Protein AF-A0A965EI51-F1 (afdb_monomer_lite)

Sequence (119 aa):
MKYSHKKYLFKYGQGQRFIGLLKRVPMSKKQKVSLYAVIKIFFKNIKDDDVMDRANGVAYNFILAIFPTIIFLFTLIPYISNIVPEVNTKSIMEFLGSMMPPSMFDVVASTIEDIIGNS

Foldseek 3Di:
DDDDDPPDPPPDPVVVVVLVVQQPDQPDPVDRAGNSNVVVVVVVVCPPCVVVVVVVVVVVVVVVVPVVVVLVVLLCQVVVCVVPVCRHPVNVLVVLPVVDDPVVSVVVNVVSCVSVVVD

Radius of gyration: 27.44 Å; chains: 1; bounding box: 59×32×67 Å

Structure (mmCIF, N/CA/C/O backbone):
data_AF-A0A965EI51-F1
#
_entry.id   AF-A0A965EI51-F1
#
loop_
_atom_site.group_PDB
_atom_site.id
_atom_site.type_symbol
_atom_site.label_atom_id
_atom_site.label_alt_id
_atom_site.label_comp_id
_atom_site.label_asym_id
_atom_site.label_entity_id
_atom_site.label_seq_id
_atom_site.pdbx_PDB_ins_code
_atom_site.Cartn_x
_atom_site.Cartn_y
_atom_site.Cartn_z
_atom_site.occupancy
_atom_site.B_iso_or_equiv
_atom_site.auth_seq_id
_atom_site.auth_comp_id
_atom_site.auth_asym_id
_atom_site.auth_atom_id
_atom_site.pdbx_PDB_model_num
ATOM 1 N N . MET A 1 1 ? -17.153 8.118 41.964 1.00 54.78 1 MET A N 1
ATOM 2 C CA . MET A 1 1 ? -18.614 8.173 41.726 1.00 54.78 1 MET A CA 1
ATOM 3 C C . MET A 1 1 ? -18.929 9.356 40.813 1.00 54.78 1 MET A C 1
ATOM 5 O O . MET A 1 1 ? -18.920 10.474 41.301 1.00 54.78 1 MET A O 1
ATOM 9 N N . LYS A 1 2 ? -19.135 9.158 39.500 1.00 41.62 2 LYS A N 1
ATOM 10 C CA . LYS A 1 2 ? -19.760 10.181 38.631 1.00 41.62 2 LYS A CA 1
ATOM 11 C C . LYS A 1 2 ? -20.214 9.581 37.295 1.00 41.62 2 LYS A C 1
ATOM 13 O O . LYS A 1 2 ? -19.525 9.624 36.285 1.00 41.62 2 LYS A O 1
ATOM 18 N N . TYR A 1 3 ? -21.404 8.986 37.332 1.00 53.69 3 TYR A N 1
ATOM 19 C CA . TYR A 1 3 ? -22.200 8.640 36.158 1.00 53.69 3 TYR A CA 1
ATOM 20 C C . TYR A 1 3 ? -23.248 9.738 35.949 1.00 53.69 3 TYR A C 1
ATOM 22 O O . TYR A 1 3 ? -24.303 9.714 36.570 1.00 53.69 3 TYR A O 1
ATOM 30 N N . SER A 1 4 ? -22.970 10.717 35.095 1.00 50.97 4 SER A N 1
ATOM 31 C CA . SER A 1 4 ? -23.965 11.670 34.582 1.00 50.97 4 SER A CA 1
ATOM 32 C C . SER A 1 4 ? -23.325 12.296 33.345 1.00 50.97 4 SER A C 1
ATOM 34 O O . SER A 1 4 ? -22.234 12.828 33.458 1.00 50.97 4 SER A O 1
ATOM 36 N N . HIS A 1 5 ? -23.782 12.042 32.115 1.00 42.47 5 HIS A N 1
ATOM 37 C CA . HIS A 1 5 ? -24.787 12.881 31.445 1.00 42.47 5 HIS A CA 1
ATOM 38 C C . HIS A 1 5 ? -25.506 12.148 30.293 1.00 42.47 5 HIS A C 1
ATOM 40 O O . HIS A 1 5 ? -25.782 12.700 29.230 1.00 42.47 5 HIS A O 1
ATOM 46 N N . LYS A 1 6 ? -25.850 10.870 30.476 1.00 52.00 6 LYS A N 1
ATOM 47 C CA . LYS A 1 6 ? -26.376 10.021 29.390 1.00 52.00 6 LYS A CA 1
ATOM 48 C C . LYS A 1 6 ? -27.842 10.277 28.978 1.00 52.00 6 LYS A C 1
ATOM 50 O O . LYS A 1 6 ? -28.482 9.369 28.451 1.00 52.00 6 LYS A O 1
ATOM 55 N N . LYS A 1 7 ? -28.393 11.469 29.240 1.00 54.09 7 LYS A N 1
ATOM 56 C CA . LYS A 1 7 ? -29.847 11.726 29.191 1.00 54.09 7 LYS A CA 1
ATOM 57 C C . LYS A 1 7 ? -30.344 12.636 28.058 1.00 54.09 7 LYS A C 1
ATOM 59 O O . LYS A 1 7 ? -31.550 12.794 27.941 1.00 54.09 7 LYS A O 1
ATOM 64 N N . TYR A 1 8 ? -29.477 13.152 27.182 1.00 49.41 8 TYR A N 1
ATOM 65 C CA . TYR A 1 8 ? -29.892 14.107 26.134 1.00 49.41 8 TYR A CA 1
ATOM 66 C C . TYR A 1 8 ? -30.065 13.534 24.712 1.00 49.41 8 TYR A C 1
ATOM 68 O O . TYR A 1 8 ? -30.538 14.243 23.833 1.00 49.41 8 TYR A O 1
ATOM 76 N N . LEU A 1 9 ? -29.782 12.247 24.472 1.00 53.47 9 LEU A N 1
ATOM 77 C CA . LEU A 1 9 ? -29.877 11.632 23.130 1.00 53.47 9 LEU A CA 1
ATOM 78 C C . LEU A 1 9 ? -31.193 10.874 22.840 1.00 53.47 9 LEU A C 1
ATOM 80 O O . LEU A 1 9 ? -31.320 10.230 21.805 1.00 53.47 9 LEU A O 1
ATOM 84 N N . PHE A 1 10 ? -32.194 10.933 23.725 1.00 55.22 10 PHE A N 1
ATOM 85 C CA . PHE A 1 10 ? -33.414 10.106 23.646 1.00 55.22 10 PHE A CA 1
ATOM 86 C C . PHE A 1 10 ? -34.669 10.848 23.138 1.00 55.22 10 PHE A C 1
ATOM 88 O O . PHE A 1 10 ? -35.780 10.550 23.573 1.00 55.22 10 PHE A O 1
ATOM 95 N N . LYS A 1 11 ? -34.519 11.791 22.194 1.00 57.38 11 LYS A N 1
ATOM 96 C CA . LYS A 1 11 ? -35.639 12.580 21.632 1.00 57.38 11 LYS A CA 1
ATOM 97 C C . LYS A 1 11 ? -36.087 12.168 20.213 1.00 57.38 11 LYS A C 1
ATOM 99 O O . LYS A 1 11 ? -36.642 12.985 19.494 1.00 57.38 11 LYS A O 1
ATOM 104 N N . TYR A 1 12 ? -35.902 10.902 19.826 1.00 56.75 12 TYR A N 1
ATOM 105 C CA . TYR A 1 12 ? -36.548 10.305 18.644 1.00 56.75 12 TYR A CA 1
ATOM 106 C C . TYR A 1 12 ? -37.180 8.953 19.022 1.00 56.75 12 TYR A C 1
ATOM 108 O O . TYR A 1 12 ? -36.483 7.989 19.341 1.00 56.75 12 TYR A O 1
ATOM 116 N N . GLY A 1 13 ? -38.516 8.884 19.015 1.00 59.09 13 GLY A N 1
ATOM 117 C CA . GLY A 1 13 ? -39.315 7.766 19.549 1.00 59.09 13 GLY A CA 1
ATOM 118 C C . GLY A 1 13 ? -39.099 6.394 18.889 1.00 59.09 13 GLY A C 1
ATOM 119 O O . GLY A 1 13 ? -39.457 5.379 19.478 1.00 59.09 13 GLY A O 1
ATOM 120 N N . GLN A 1 14 ? -38.455 6.329 17.719 1.00 62.47 14 GLN A N 1
ATOM 121 C CA . GLN A 1 14 ? -38.204 5.068 17.005 1.00 62.47 14 GLN A CA 1
ATOM 122 C C . GLN A 1 14 ? -36.950 4.322 17.491 1.00 62.47 14 GLN A C 1
ATOM 124 O O . GLN A 1 14 ? -36.917 3.090 17.487 1.00 62.47 14 GLN A O 1
ATOM 129 N N . GLY A 1 15 ? -35.938 5.036 17.998 1.00 64.25 15 GLY A N 1
ATOM 130 C CA . GLY A 1 15 ? -34.691 4.417 18.469 1.00 64.25 15 GLY A CA 1
ATOM 131 C C . GLY A 1 15 ? -34.886 3.527 19.702 1.00 64.25 15 GLY A C 1
ATOM 132 O O . GLY A 1 15 ? -34.175 2.539 19.887 1.00 64.25 15 GLY A O 1
ATOM 133 N N . GLN A 1 16 ? -35.899 3.817 20.526 1.00 65.81 16 GLN A N 1
ATOM 134 C CA . GLN A 1 16 ? -36.190 3.026 21.725 1.00 65.81 16 GLN A CA 1
ATOM 135 C C . GLN A 1 16 ? -36.667 1.605 21.393 1.00 65.81 16 GLN A C 1
ATOM 137 O O . GLN A 1 16 ? -36.328 0.665 22.114 1.00 65.81 16 GLN A O 1
ATOM 142 N N . ARG A 1 17 ? -37.401 1.429 20.283 1.00 66.81 17 ARG A N 1
ATOM 143 C CA . ARG A 1 17 ? -37.905 0.120 19.835 1.00 66.81 17 ARG A CA 1
ATOM 144 C C . ARG A 1 17 ? -36.765 -0.800 19.398 1.00 66.81 17 ARG A C 1
ATOM 146 O O . ARG A 1 17 ? -36.694 -1.943 19.846 1.00 66.81 17 ARG A O 1
ATOM 153 N N . PHE A 1 18 ? -35.822 -0.269 18.622 1.00 69.56 18 PHE A N 1
ATOM 154 C CA . PHE A 1 18 ? -34.625 -1.000 18.196 1.00 69.56 18 PHE A CA 1
ATOM 155 C C . PHE A 1 18 ? -33.716 -1.376 19.373 1.00 69.56 18 PHE A C 1
ATOM 157 O O . PHE A 1 18 ? -33.269 -2.518 19.474 1.00 69.56 18 PHE A O 1
ATOM 164 N N . ILE A 1 19 ? -33.499 -0.461 20.324 1.00 74.25 19 ILE A N 1
ATOM 165 C CA . ILE A 1 19 ? -32.714 -0.758 21.534 1.00 74.25 19 ILE A CA 1
ATOM 166 C C . ILE A 1 19 ? -33.414 -1.819 22.401 1.00 74.25 19 ILE A C 1
ATOM 168 O O . ILE A 1 19 ? -32.747 -2.664 23.001 1.00 74.25 19 ILE A O 1
ATOM 172 N N . GLY A 1 20 ? -34.749 -1.802 22.464 1.00 73.44 20 GLY A N 1
ATOM 173 C CA . GLY A 1 20 ? -35.547 -2.815 23.156 1.00 73.44 20 GLY A CA 1
ATOM 174 C C . GLY A 1 20 ? -35.382 -4.216 22.561 1.00 73.44 20 GLY A C 1
ATOM 175 O O . GLY A 1 20 ? -35.182 -5.168 23.313 1.00 73.44 20 GLY A O 1
ATOM 176 N N . LEU A 1 21 ? -35.388 -4.337 21.229 1.00 74.50 21 LEU A N 1
ATOM 177 C CA . LEU A 1 21 ? -35.128 -5.596 20.517 1.00 74.50 21 LEU A CA 1
ATOM 178 C C . LEU A 1 21 ? -33.704 -6.114 20.777 1.00 74.50 21 LEU A C 1
ATOM 180 O O . LEU A 1 21 ? -33.529 -7.264 21.172 1.00 74.50 21 LEU A O 1
ATOM 184 N N . LEU A 1 22 ? -32.693 -5.247 20.668 1.00 74.94 22 LEU A N 1
ATOM 185 C CA . LEU A 1 22 ? -31.285 -5.608 20.896 1.00 74.94 22 LEU A CA 1
ATOM 186 C C . LEU A 1 22 ? -30.976 -6.006 22.349 1.00 74.94 22 LEU A C 1
ATOM 188 O O . LEU A 1 22 ? -30.024 -6.743 22.604 1.00 74.94 22 LEU A O 1
ATOM 192 N N . LYS A 1 23 ? -31.757 -5.531 23.326 1.00 75.75 23 LYS A N 1
ATOM 193 C CA . LYS A 1 23 ? -31.628 -5.953 24.732 1.00 75.75 23 LYS A CA 1
ATOM 194 C C . LYS A 1 23 ? -32.233 -7.331 25.007 1.00 75.75 23 LYS A C 1
ATOM 196 O O . LYS A 1 23 ? -31.816 -7.973 25.966 1.00 75.75 23 LYS A O 1
ATOM 201 N N . ARG A 1 24 ? -33.202 -7.769 24.196 1.00 75.06 24 ARG A N 1
ATOM 202 C CA . ARG A 1 24 ? -33.895 -9.059 24.351 1.00 75.06 24 ARG A CA 1
ATOM 203 C C . ARG A 1 24 ? -33.114 -10.239 23.788 1.00 75.06 24 ARG A C 1
ATOM 205 O O . ARG A 1 24 ? -33.429 -11.365 24.146 1.00 75.06 24 ARG A O 1
ATOM 212 N N . VAL A 1 25 ? -32.111 -9.989 22.947 1.00 79.94 25 VAL A N 1
ATOM 213 C CA . VAL A 1 25 ? -31.248 -11.034 22.388 1.00 79.94 25 VAL A CA 1
ATOM 214 C C . VAL A 1 25 ? -30.043 -11.241 23.319 1.00 79.94 25 VAL A C 1
ATOM 216 O O . VAL A 1 25 ? -29.153 -10.382 23.361 1.00 79.94 25 VAL A O 1
ATOM 219 N N . PRO A 1 26 ? -29.994 -12.335 24.105 1.00 73.94 26 PRO A N 1
ATOM 220 C CA . PRO A 1 26 ? -28.799 -12.697 24.856 1.00 73.94 26 PRO A CA 1
ATOM 221 C C . PRO A 1 26 ? -27.733 -13.213 23.884 1.00 73.94 26 PRO A C 1
ATOM 223 O O . PRO A 1 26 ? -27.989 -14.136 23.117 1.00 73.94 26 PRO A O 1
ATOM 226 N N . MET A 1 27 ? -26.534 -12.628 23.916 1.00 68.62 27 MET A N 1
ATOM 227 C CA . MET A 1 27 ? -25.432 -13.071 23.049 1.00 68.62 27 MET A CA 1
ATOM 228 C C . MET A 1 27 ? -24.679 -14.269 23.646 1.00 68.62 27 MET A C 1
ATOM 230 O O . MET A 1 27 ? -24.107 -15.076 22.924 1.00 68.62 27 MET A O 1
ATOM 234 N N . SER A 1 28 ? -24.696 -14.402 24.976 1.00 68.25 28 SER A N 1
ATOM 235 C CA . SER A 1 28 ? -24.054 -15.497 25.702 1.00 68.25 28 SER A CA 1
ATOM 236 C C . SER A 1 28 ? -24.991 -16.044 26.775 1.00 68.25 28 SER A C 1
ATOM 238 O O . SER A 1 28 ? -25.606 -15.288 27.524 1.00 68.25 28 SER A O 1
ATOM 240 N N . LYS A 1 29 ? -25.104 -17.376 26.860 1.00 61.25 29 LYS A N 1
ATOM 241 C CA . LYS A 1 29 ? -25.907 -18.053 27.895 1.00 61.25 29 LYS A CA 1
ATOM 242 C C . LYS A 1 29 ? -25.219 -18.057 29.269 1.00 61.25 29 LYS A C 1
ATOM 244 O O . LYS A 1 29 ? -25.905 -18.154 30.279 1.00 61.25 29 LYS A O 1
ATOM 249 N N . LYS A 1 30 ? -23.882 -17.951 29.316 1.00 63.84 30 LYS A N 1
ATOM 250 C CA . LYS A 1 30 ? -23.083 -18.061 30.556 1.00 63.84 30 LYS A CA 1
ATOM 251 C C . LYS A 1 30 ? -22.886 -16.726 31.274 1.00 63.84 30 LYS A C 1
ATOM 253 O O . LYS A 1 30 ? -22.928 -16.671 32.496 1.00 63.84 30 LYS A O 1
ATOM 258 N N . GLN A 1 31 ? -22.701 -15.644 30.525 1.00 61.12 31 GLN A N 1
ATOM 259 C CA . GLN A 1 31 ? -22.653 -14.285 31.057 1.00 61.12 31 GLN A CA 1
ATOM 260 C C . GLN A 1 31 ? -23.894 -13.579 30.524 1.00 61.12 31 GLN A C 1
ATOM 262 O O . GLN A 1 31 ? -24.057 -13.522 29.312 1.00 61.12 31 GLN A O 1
ATOM 267 N N . LYS A 1 32 ? -24.784 -13.086 31.397 1.00 67.56 32 LYS A N 1
ATOM 268 C CA . LYS A 1 32 ? -26.046 -12.394 31.050 1.00 67.56 32 LYS A CA 1
ATOM 269 C C . LYS A 1 32 ? -25.796 -11.065 30.306 1.00 67.56 32 LYS A C 1
ATOM 271 O O . LYS A 1 32 ? -26.151 -9.991 30.785 1.00 67.56 32 LYS A O 1
ATOM 276 N N . VAL A 1 33 ? -25.150 -11.118 29.146 1.00 77.75 33 VAL A N 1
ATOM 277 C CA . VAL A 1 33 ? -24.748 -9.973 28.335 1.00 77.75 33 VAL A CA 1
ATOM 278 C C . VAL A 1 33 ? -25.684 -9.907 27.137 1.00 77.75 33 VAL A C 1
ATOM 280 O O . VAL A 1 33 ? -25.768 -10.827 26.320 1.00 77.75 33 VAL A O 1
ATOM 283 N N . SER A 1 34 ? -26.433 -8.810 27.062 1.00 84.75 34 SER A N 1
ATOM 284 C CA . SER A 1 34 ? -27.299 -8.531 25.916 1.00 84.75 34 SER A CA 1
ATOM 285 C C . SER A 1 34 ? -26.474 -8.121 24.699 1.00 84.75 34 SER A C 1
ATOM 287 O O . SER A 1 34 ? -25.419 -7.498 24.841 1.00 84.75 34 SER A O 1
ATOM 289 N N . LEU A 1 35 ? -26.988 -8.392 23.501 1.00 83.44 35 LEU A N 1
ATOM 290 C CA . LEU A 1 35 ? -26.389 -7.936 22.247 1.00 83.44 35 LEU A CA 1
ATOM 291 C C . LEU A 1 35 ? -26.179 -6.409 22.239 1.00 83.44 35 LEU A C 1
ATOM 293 O O . LEU A 1 35 ? -25.127 -5.929 21.828 1.00 83.44 35 LEU A O 1
ATOM 297 N N . TYR A 1 36 ? -27.115 -5.641 22.810 1.00 84.81 36 TYR A N 1
ATOM 298 C CA . TYR A 1 36 ? -26.938 -4.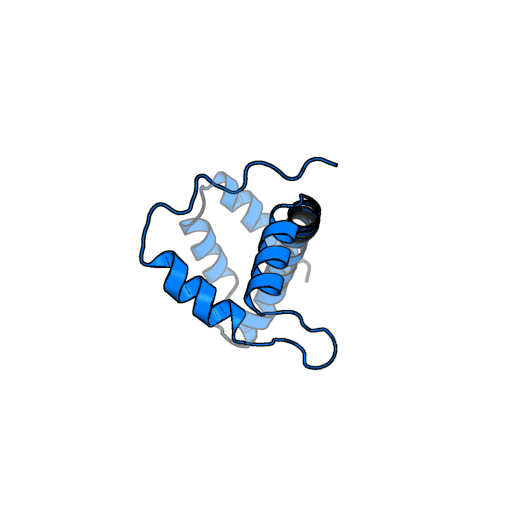199 23.031 1.00 84.81 36 TYR A CA 1
ATOM 299 C C . TYR A 1 36 ? -25.686 -3.856 23.858 1.00 84.81 36 TYR A C 1
ATOM 301 O O . TYR A 1 36 ? -24.998 -2.879 23.561 1.00 84.81 36 TYR A O 1
ATOM 309 N N . ALA A 1 37 ? -25.384 -4.629 24.906 1.00 84.62 37 ALA A N 1
ATOM 310 C CA . ALA A 1 37 ? -24.202 -4.399 25.730 1.00 84.62 37 ALA A CA 1
ATOM 311 C C . ALA A 1 37 ? -22.909 -4.696 24.959 1.00 84.62 37 ALA A C 1
ATOM 313 O O . ALA A 1 37 ? -21.979 -3.899 25.046 1.00 84.62 37 ALA A O 1
ATOM 314 N N . VAL A 1 38 ? -22.882 -5.768 24.161 1.00 87.31 38 VAL A N 1
ATOM 315 C CA . VAL A 1 38 ? -21.737 -6.106 23.299 1.00 87.31 38 VAL A CA 1
ATOM 316 C C . VAL A 1 38 ? -21.491 -5.008 22.273 1.00 87.31 38 VAL A C 1
ATOM 318 O O . VAL A 1 38 ? -20.390 -4.479 22.211 1.00 87.31 38 VAL A O 1
ATOM 321 N N . ILE A 1 39 ? -22.528 -4.588 21.545 1.00 87.31 39 ILE A N 1
ATOM 322 C CA . ILE A 1 39 ? -22.431 -3.512 20.550 1.00 87.31 39 ILE A CA 1
ATOM 323 C C . ILE A 1 39 ? -21.951 -2.210 21.206 1.00 87.31 39 ILE A C 1
ATOM 325 O O . ILE A 1 39 ? -21.071 -1.529 20.689 1.00 87.31 39 ILE A O 1
ATOM 329 N N . LYS A 1 40 ? -22.478 -1.872 22.388 1.00 86.56 40 LYS A N 1
ATOM 330 C CA . LYS A 1 40 ? -22.046 -0.686 23.136 1.00 86.56 40 LYS A CA 1
ATOM 331 C C . LYS A 1 40 ? -20.568 -0.760 23.545 1.00 86.56 40 LYS A C 1
ATOM 333 O O . LYS A 1 40 ? -19.898 0.267 23.512 1.00 86.56 40 LYS A O 1
ATOM 338 N N . ILE A 1 41 ? -20.084 -1.924 23.982 1.00 85.25 41 ILE A N 1
ATOM 339 C CA . ILE A 1 41 ? -18.677 -2.131 24.361 1.00 85.25 41 ILE A CA 1
ATOM 340 C C . ILE A 1 41 ? -17.787 -2.100 23.116 1.00 85.25 41 ILE A C 1
ATOM 342 O O . ILE A 1 41 ? -16.753 -1.452 23.138 1.00 85.25 41 ILE A O 1
ATOM 346 N N . PHE A 1 42 ? -18.224 -2.711 22.019 1.00 86.69 42 PHE A N 1
ATOM 347 C CA . PHE A 1 42 ? -17.528 -2.702 20.737 1.00 86.69 42 PHE A CA 1
ATOM 348 C C . PHE A 1 42 ? -17.307 -1.280 20.214 1.00 86.69 42 PHE A C 1
ATOM 350 O O . PHE A 1 42 ? -16.170 -0.885 19.992 1.00 86.69 42 PHE A O 1
ATOM 357 N N . PHE A 1 43 ? -18.364 -0.465 20.124 1.00 86.88 43 PHE A N 1
ATOM 358 C CA . PHE A 1 43 ? -18.224 0.937 19.716 1.00 86.88 43 PHE A CA 1
ATOM 359 C C . PHE A 1 43 ? -17.417 1.777 20.709 1.00 86.88 43 PHE A C 1
ATOM 361 O O . PHE A 1 43 ? -16.797 2.756 20.305 1.00 86.88 43 PHE A O 1
ATOM 368 N N . LYS A 1 44 ? -17.419 1.418 22.000 1.00 85.25 44 LYS A N 1
ATOM 369 C CA . LYS A 1 44 ? -16.538 2.056 22.981 1.00 85.25 44 LYS A CA 1
ATOM 370 C C . LYS A 1 44 ? -15.073 1.726 22.677 1.00 85.25 44 LYS A C 1
ATOM 372 O O . LYS A 1 44 ? -14.292 2.650 22.543 1.00 85.25 44 LYS A O 1
ATOM 377 N N . ASN A 1 45 ? -14.744 0.448 22.504 1.00 81.94 45 ASN A N 1
ATOM 378 C CA . ASN A 1 45 ? -13.381 -0.008 22.236 1.00 81.94 45 ASN A CA 1
ATOM 379 C C . ASN A 1 45 ? -12.855 0.454 20.867 1.00 81.94 45 ASN A C 1
ATOM 381 O O . ASN A 1 45 ? -11.668 0.689 20.743 1.00 81.94 45 ASN A O 1
ATOM 385 N N . ILE A 1 46 ? -13.714 0.609 19.849 1.00 85.38 46 ILE A N 1
ATOM 386 C CA . ILE A 1 46 ? -13.328 1.221 18.560 1.00 85.38 46 ILE A CA 1
ATOM 387 C C . ILE A 1 46 ? -12.954 2.693 18.727 1.00 85.38 46 ILE A C 1
ATOM 389 O O . ILE A 1 46 ? -12.113 3.202 17.994 1.00 85.38 46 ILE A O 1
ATOM 393 N N . LYS A 1 47 ? -13.641 3.393 19.635 1.00 80.56 47 LYS A N 1
ATOM 394 C CA . LYS A 1 47 ? -13.389 4.807 19.907 1.00 80.56 47 LYS A CA 1
ATOM 395 C C . LYS A 1 47 ? -12.180 5.010 20.822 1.00 80.56 47 LYS A C 1
ATOM 397 O O . LYS A 1 47 ? -11.637 6.106 20.841 1.00 80.56 47 LYS A O 1
ATOM 402 N N . ASP A 1 48 ? -11.808 3.994 21.592 1.00 77.75 48 ASP A N 1
ATOM 403 C CA . ASP A 1 48 ? -10.555 4.001 22.334 1.00 77.75 48 ASP A CA 1
ATOM 404 C C . ASP A 1 48 ? -9.394 3.876 21.323 1.00 77.75 48 ASP A C 1
ATOM 406 O O . ASP A 1 48 ? -9.437 3.047 20.410 1.00 77.75 48 ASP A O 1
ATOM 410 N N . ASP A 1 49 ? -8.371 4.721 21.474 1.00 73.69 49 ASP A N 1
ATOM 411 C CA . ASP A 1 49 ? -7.309 4.926 20.471 1.00 73.69 49 ASP A CA 1
ATOM 412 C C . ASP A 1 49 ? -6.503 3.652 20.145 1.00 73.69 49 ASP A C 1
ATOM 414 O O . ASP A 1 49 ? -5.960 3.530 19.054 1.00 73.69 49 ASP A O 1
ATOM 418 N N . ASP A 1 50 ? -6.526 2.641 21.019 1.00 80.56 50 ASP A N 1
ATOM 419 C CA . ASP A 1 50 ? -5.813 1.363 20.858 1.00 80.56 50 ASP A CA 1
ATOM 420 C C . ASP A 1 50 ? -6.158 0.633 19.541 1.00 80.56 50 ASP A C 1
ATOM 422 O O . ASP A 1 50 ? -5.297 0.015 18.916 1.00 80.56 50 ASP A O 1
ATOM 426 N N . VAL A 1 51 ? -7.404 0.718 19.056 1.00 85.75 51 VAL A N 1
ATOM 427 C CA . VAL A 1 51 ? -7.770 0.113 17.758 1.00 85.75 51 VAL A CA 1
ATOM 428 C C . VAL A 1 51 ? -7.209 0.922 16.590 1.00 85.75 51 VAL A C 1
ATOM 430 O O . VAL A 1 51 ? -6.742 0.331 15.614 1.00 85.75 51 VAL A O 1
ATOM 433 N N . MET A 1 52 ? -7.232 2.253 16.689 1.00 87.69 52 MET A N 1
ATOM 434 C CA . MET A 1 52 ? -6.689 3.133 15.654 1.00 87.69 52 MET A CA 1
ATOM 435 C C . MET A 1 52 ? -5.166 3.035 15.588 1.00 87.69 52 MET A C 1
ATOM 437 O O . MET A 1 52 ? -4.624 2.899 14.498 1.00 87.69 52 MET A O 1
ATOM 441 N N . ASP A 1 53 ? -4.480 2.987 16.727 1.00 90.12 53 ASP A N 1
ATOM 442 C CA . ASP A 1 53 ? -3.026 2.821 16.800 1.00 90.12 53 ASP A CA 1
ATOM 443 C C . ASP A 1 53 ? -2.576 1.488 16.195 1.00 90.12 53 ASP A C 1
ATOM 445 O O . ASP A 1 53 ? -1.632 1.436 15.402 1.00 90.12 53 ASP A O 1
ATOM 449 N N . ARG A 1 54 ? -3.299 0.398 16.481 1.00 89.94 54 ARG A N 1
ATOM 450 C CA . ARG A 1 54 ? -3.043 -0.904 15.847 1.00 89.94 54 ARG A CA 1
ATOM 451 C C . ARG A 1 54 ? -3.310 -0.874 14.345 1.00 89.94 54 ARG A C 1
ATOM 453 O O . ARG A 1 54 ? -2.517 -1.425 13.584 1.00 89.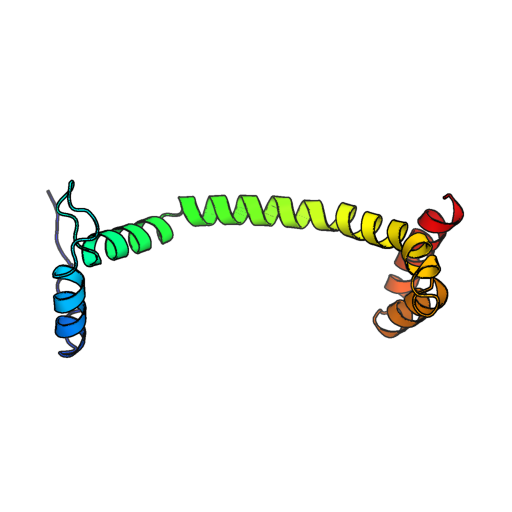94 54 ARG A O 1
ATOM 460 N N . ALA A 1 55 ? -4.397 -0.236 13.909 1.00 92.62 55 ALA A N 1
ATOM 461 C CA . ALA A 1 55 ? -4.707 -0.083 12.489 1.00 92.62 55 ALA A CA 1
ATOM 462 C C . ALA A 1 55 ? -3.627 0.737 11.764 1.00 92.62 55 ALA A C 1
ATOM 464 O O . ALA A 1 55 ? -3.191 0.347 10.681 1.00 92.62 55 ALA A O 1
ATOM 465 N N . ASN A 1 56 ? -3.129 1.802 12.395 1.00 94.44 56 ASN A N 1
ATOM 466 C CA . ASN A 1 56 ? -2.009 2.598 11.903 1.00 94.44 56 ASN A CA 1
ATOM 467 C C . ASN A 1 56 ? -0.733 1.754 11.790 1.00 94.44 56 ASN A C 1
ATOM 469 O O . ASN A 1 56 ? -0.044 1.833 10.777 1.00 94.44 56 ASN A O 1
ATOM 473 N N . GLY A 1 57 ? -0.445 0.889 12.770 1.00 96.12 57 GLY A N 1
ATOM 474 C CA . GLY A 1 57 ? 0.677 -0.052 12.701 1.00 96.12 57 GLY A CA 1
ATOM 475 C C . GLY A 1 57 ? 0.571 -1.037 11.530 1.00 96.12 57 GLY A C 1
ATOM 476 O O . GLY A 1 57 ? 1.558 -1.297 10.841 1.00 96.12 57 GLY A O 1
ATOM 477 N N . VAL A 1 58 ? -0.629 -1.555 11.249 1.00 96.25 58 VAL A N 1
ATOM 478 C CA . VAL A 1 58 ? -0.871 -2.409 10.072 1.00 96.25 58 VAL A CA 1
ATOM 479 C C . VAL A 1 58 ? -0.688 -1.618 8.776 1.00 96.25 58 VAL A C 1
ATOM 481 O O . VAL A 1 58 ? 0.001 -2.091 7.875 1.00 96.25 58 VAL A O 1
ATOM 484 N N . ALA A 1 59 ? -1.247 -0.409 8.687 1.00 96.56 59 ALA A N 1
ATOM 485 C CA . ALA A 1 59 ? -1.110 0.454 7.515 1.00 96.56 59 ALA A CA 1
ATOM 486 C C . ALA A 1 59 ? 0.352 0.850 7.254 1.00 96.56 59 ALA A C 1
ATOM 488 O O . ALA A 1 59 ? 0.788 0.857 6.106 1.00 96.56 59 ALA A O 1
ATOM 489 N N . TYR A 1 60 ? 1.129 1.108 8.306 1.00 96.31 60 TYR A N 1
ATOM 490 C CA . TYR A 1 60 ? 2.557 1.394 8.205 1.00 96.31 60 TYR A CA 1
ATOM 491 C C . TYR A 1 60 ? 3.330 0.218 7.597 1.00 96.31 60 TYR A C 1
ATOM 493 O O . TYR A 1 60 ? 4.028 0.389 6.599 1.00 96.31 60 TYR A O 1
ATOM 501 N N . ASN A 1 61 ? 3.144 -0.991 8.138 1.00 96.69 61 ASN A N 1
ATOM 502 C CA . ASN A 1 61 ? 3.765 -2.197 7.586 1.00 96.69 61 ASN A CA 1
ATOM 503 C C . ASN A 1 61 ? 3.319 -2.459 6.141 1.00 96.69 61 ASN A C 1
ATOM 505 O O . ASN A 1 61 ? 4.123 -2.888 5.317 1.00 96.69 61 ASN A O 1
ATOM 509 N N . PHE A 1 62 ? 2.057 -2.167 5.819 1.00 96.81 62 PHE A N 1
ATOM 510 C CA . PHE A 1 62 ? 1.545 -2.291 4.461 1.00 96.81 62 PHE A CA 1
ATOM 511 C C . PHE A 1 62 ? 2.242 -1.322 3.499 1.00 96.81 62 PHE A C 1
ATOM 513 O O . PHE A 1 62 ? 2.701 -1.755 2.449 1.00 96.81 62 PHE A O 1
ATOM 520 N N . ILE A 1 63 ? 2.403 -0.046 3.872 1.00 97.31 63 ILE A N 1
ATOM 521 C CA . ILE A 1 63 ? 3.130 0.949 3.065 1.00 97.31 63 ILE A CA 1
ATOM 522 C C . ILE A 1 63 ? 4.581 0.514 2.837 1.00 97.31 63 ILE A C 1
ATOM 524 O O . ILE A 1 63 ? 5.065 0.575 1.709 1.00 97.31 63 ILE A O 1
ATOM 528 N N . LEU A 1 64 ? 5.265 0.023 3.876 1.00 96.62 64 LEU A N 1
ATOM 529 C CA . LEU A 1 64 ? 6.628 -0.500 3.736 1.00 96.62 64 LEU A CA 1
ATOM 530 C C . LEU A 1 64 ? 6.697 -1.715 2.798 1.00 96.62 64 LEU A C 1
ATOM 532 O O . LEU A 1 64 ? 7.672 -1.870 2.064 1.00 96.62 64 LEU A O 1
ATOM 536 N N . ALA A 1 65 ? 5.660 -2.554 2.784 1.00 97.38 65 ALA A N 1
ATOM 537 C CA . ALA A 1 65 ? 5.576 -3.725 1.919 1.00 97.38 65 ALA A CA 1
ATOM 538 C C . ALA A 1 65 ? 5.240 -3.397 0.452 1.00 97.38 65 ALA A C 1
ATOM 540 O O . ALA A 1 65 ? 5.441 -4.259 -0.405 1.00 97.38 65 ALA A O 1
ATOM 541 N N . ILE A 1 66 ? 4.780 -2.180 0.126 1.00 95.88 66 ILE A N 1
ATOM 542 C CA . ILE 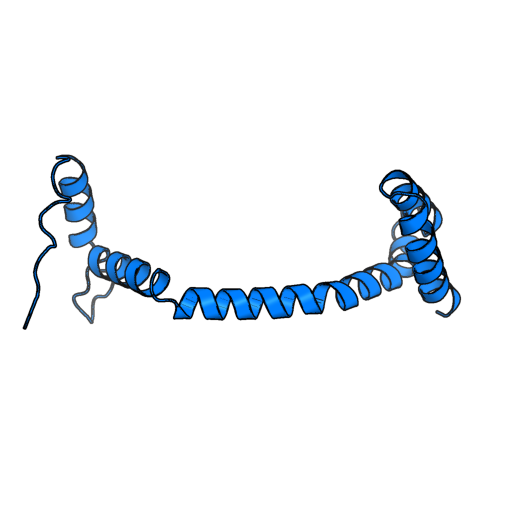A 1 66 ? 4.451 -1.798 -1.259 1.00 95.88 66 ILE A CA 1
ATOM 543 C C . ILE A 1 66 ? 5.684 -1.896 -2.163 1.00 95.88 66 ILE A C 1
ATOM 545 O O . ILE A 1 66 ? 5.593 -2.496 -3.231 1.00 95.88 66 ILE A O 1
ATOM 549 N N . PHE A 1 67 ? 6.843 -1.376 -1.742 1.00 89.69 67 PHE A N 1
ATOM 550 C CA . PHE A 1 67 ? 8.039 -1.379 -2.596 1.00 89.69 67 PHE A CA 1
ATOM 551 C C . PHE A 1 67 ? 8.524 -2.798 -2.947 1.00 89.69 67 PHE A C 1
ATOM 553 O O . PHE A 1 67 ? 8.634 -3.094 -4.139 1.00 89.69 67 PHE A O 1
ATOM 560 N N . PRO A 1 68 ? 8.744 -3.714 -1.977 1.00 92.19 68 PRO A N 1
ATOM 561 C CA . PRO A 1 68 ? 9.097 -5.099 -2.293 1.00 92.19 68 PRO A CA 1
ATOM 562 C C . PRO A 1 68 ? 8.032 -5.812 -3.128 1.00 92.19 68 PRO A C 1
ATOM 564 O O . PRO A 1 68 ? 8.368 -6.598 -4.010 1.00 92.19 68 PRO A O 1
ATOM 567 N N . THR A 1 69 ? 6.750 -5.524 -2.877 1.00 94.94 69 THR A N 1
ATOM 568 C CA . THR A 1 69 ? 5.646 -6.120 -3.641 1.00 94.94 69 THR A CA 1
ATOM 569 C C . THR A 1 69 ? 5.699 -5.696 -5.106 1.00 94.94 69 THR A C 1
ATOM 571 O O . THR A 1 69 ? 5.562 -6.543 -5.980 1.00 94.94 69 THR A O 1
ATOM 574 N N . ILE A 1 70 ? 5.943 -4.416 -5.398 1.00 90.31 70 ILE A N 1
ATOM 575 C CA . ILE A 1 70 ? 6.061 -3.924 -6.779 1.00 90.31 70 ILE A CA 1
ATOM 576 C C . ILE A 1 70 ? 7.250 -4.579 -7.493 1.00 90.31 70 ILE A C 1
ATOM 578 O O . ILE A 1 70 ? 7.090 -5.059 -8.612 1.00 90.31 70 ILE A O 1
ATOM 582 N N . ILE A 1 71 ? 8.413 -4.670 -6.839 1.00 89.31 71 ILE A N 1
ATOM 583 C CA . ILE A 1 71 ? 9.590 -5.347 -7.410 1.00 89.31 71 ILE A CA 1
ATOM 584 C C . ILE A 1 71 ? 9.268 -6.816 -7.718 1.00 89.31 71 ILE A C 1
ATOM 586 O O . ILE A 1 71 ? 9.554 -7.291 -8.813 1.00 89.31 71 ILE A O 1
ATOM 590 N N . PHE A 1 72 ? 8.614 -7.520 -6.791 1.00 91.44 72 PHE A N 1
ATOM 591 C CA . PHE A 1 72 ? 8.165 -8.898 -7.002 1.00 91.44 72 PHE A CA 1
ATOM 592 C C . PHE A 1 72 ? 7.178 -9.038 -8.175 1.00 91.44 72 PHE A C 1
ATOM 594 O O . PHE A 1 72 ? 7.216 -10.020 -8.911 1.00 91.44 72 PHE A O 1
ATOM 601 N N . LEU A 1 73 ? 6.302 -8.056 -8.398 1.00 89.69 73 LEU A N 1
ATOM 602 C CA . LEU A 1 73 ? 5.425 -8.061 -9.571 1.00 89.69 73 LEU A CA 1
ATOM 603 C C . LEU A 1 73 ? 6.213 -7.881 -10.876 1.00 89.69 73 LEU A C 1
ATOM 605 O O . LEU A 1 73 ? 5.885 -8.525 -11.869 1.00 89.69 73 LEU A O 1
ATOM 609 N N . PHE A 1 74 ? 7.266 -7.060 -10.884 1.00 88.31 74 PHE A N 1
ATOM 610 C CA . PHE A 1 74 ? 8.124 -6.901 -12.061 1.00 88.31 74 PHE A CA 1
ATOM 611 C C . PHE A 1 74 ? 8.933 -8.162 -12.373 1.00 88.31 74 PHE A C 1
ATOM 613 O O . PHE A 1 74 ? 9.037 -8.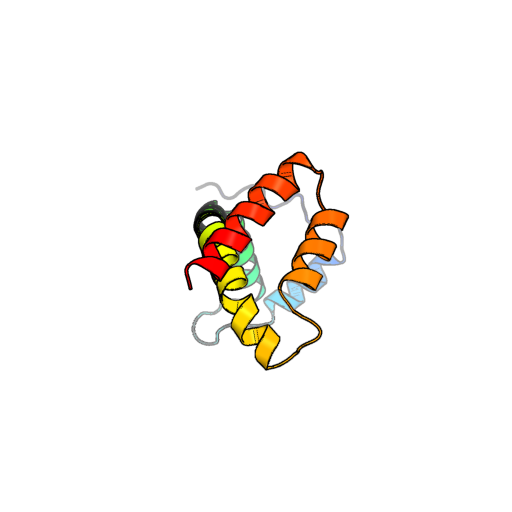540 -13.539 1.00 88.31 74 PHE A O 1
ATOM 620 N N . THR A 1 75 ? 9.418 -8.884 -11.359 1.00 87.81 75 THR A N 1
ATOM 621 C CA . THR A 1 75 ? 10.098 -10.172 -11.583 1.00 87.81 75 THR A CA 1
ATOM 622 C C . THR A 1 75 ? 9.154 -11.259 -12.101 1.00 87.81 75 THR A C 1
ATOM 624 O O . THR A 1 75 ? 9.609 -12.205 -12.739 1.00 87.81 75 THR A O 1
ATOM 627 N N . LEU A 1 76 ? 7.840 -11.132 -11.881 1.00 90.12 76 LEU A N 1
ATOM 628 C CA . LEU A 1 76 ? 6.833 -12.048 -12.424 1.00 90.12 76 LEU A CA 1
ATOM 629 C C . LEU A 1 76 ? 6.528 -11.829 -13.910 1.00 90.12 76 LEU A C 1
ATOM 631 O O . LEU A 1 76 ? 5.996 -12.740 -14.542 1.00 90.12 76 LEU A O 1
ATOM 635 N N . ILE A 1 77 ? 6.868 -10.670 -14.484 1.00 87.75 77 ILE A N 1
ATOM 636 C CA . ILE A 1 77 ? 6.616 -10.350 -15.899 1.00 87.75 77 ILE A CA 1
ATOM 637 C C . ILE A 1 77 ? 7.102 -11.460 -16.852 1.00 87.75 77 ILE A C 1
ATOM 639 O O . ILE A 1 77 ? 6.275 -11.950 -17.627 1.00 87.75 77 ILE A O 1
ATOM 643 N N . PRO A 1 78 ? 8.371 -11.925 -16.805 1.00 84.69 78 PRO A N 1
ATOM 644 C CA . PRO A 1 78 ? 8.834 -12.991 -17.696 1.00 84.69 78 PRO A CA 1
ATOM 645 C C . PRO A 1 78 ? 8.067 -14.307 -17.503 1.00 84.69 78 PRO A C 1
ATOM 647 O O . PRO A 1 78 ? 7.791 -15.013 -18.471 1.00 84.69 78 PRO A O 1
ATOM 650 N N . TYR A 1 79 ? 7.658 -14.631 -16.274 1.00 88.50 79 TYR A N 1
ATOM 651 C CA . TYR A 1 79 ? 6.890 -15.846 -15.989 1.00 88.50 79 TYR A CA 1
ATOM 652 C C . TYR A 1 79 ? 5.464 -15.769 -16.539 1.00 88.50 79 TYR A C 1
ATOM 654 O O . TYR A 1 79 ? 4.981 -16.737 -17.125 1.00 88.50 79 TYR A O 1
ATOM 662 N N . ILE A 1 80 ? 4.800 -14.620 -16.392 1.00 89.00 80 ILE A N 1
ATOM 663 C CA . ILE A 1 80 ? 3.453 -14.400 -16.927 1.00 89.00 80 ILE A CA 1
ATOM 664 C C . ILE A 1 80 ? 3.487 -14.388 -18.454 1.00 89.00 80 ILE A C 1
ATOM 666 O O . ILE A 1 80 ? 2.623 -15.012 -19.063 1.00 89.00 80 ILE A O 1
ATOM 670 N N . SER A 1 81 ? 4.505 -13.780 -19.071 1.00 87.31 81 SER A N 1
ATOM 671 C CA . SER A 1 81 ? 4.648 -13.735 -20.531 1.00 87.31 81 SER A CA 1
ATOM 672 C C . SER A 1 81 ? 4.763 -15.125 -21.170 1.00 87.31 81 SER A C 1
ATOM 674 O O . SER A 1 81 ? 4.398 -15.281 -22.334 1.00 87.31 81 SER A O 1
ATOM 676 N N . ASN A 1 82 ? 5.237 -16.138 -20.434 1.00 85.44 82 ASN A N 1
ATOM 677 C CA . ASN A 1 82 ? 5.250 -17.527 -20.907 1.00 85.44 82 ASN A CA 1
ATOM 678 C C . ASN A 1 82 ? 3.849 -18.163 -20.929 1.00 85.44 82 ASN A C 1
ATOM 680 O O . ASN A 1 82 ? 3.584 -19.039 -21.748 1.00 85.44 82 ASN A O 1
ATOM 684 N N . ILE A 1 83 ? 2.958 -17.747 -20.025 1.00 91.12 83 ILE A N 1
ATOM 685 C CA . ILE A 1 83 ? 1.591 -18.278 -19.905 1.00 91.12 83 ILE A CA 1
ATOM 686 C C . ILE A 1 83 ? 0.623 -17.473 -20.785 1.00 91.12 83 ILE A C 1
ATOM 688 O O . ILE A 1 83 ? -0.270 -18.040 -21.410 1.00 91.12 83 ILE A O 1
ATOM 692 N N . VAL A 1 84 ? 0.806 -16.151 -20.838 1.00 91.06 84 VAL A N 1
ATOM 693 C CA . VAL A 1 84 ? -0.027 -15.187 -21.563 1.00 91.06 84 VAL A CA 1
ATOM 694 C C . VAL A 1 84 ? 0.883 -14.287 -22.416 1.00 91.06 84 VAL A C 1
ATOM 696 O O . VAL A 1 84 ? 1.333 -13.246 -21.939 1.00 91.06 84 VAL A O 1
ATOM 699 N N . PRO A 1 85 ? 1.145 -14.643 -23.689 1.00 87.12 85 PRO A N 1
ATOM 700 C CA . PRO A 1 85 ? 2.092 -13.919 -24.552 1.00 87.12 85 PRO A CA 1
ATOM 701 C C . PRO A 1 85 ? 1.728 -12.453 -24.839 1.00 87.12 85 PRO A C 1
ATOM 703 O O . PRO A 1 85 ? 2.594 -11.643 -25.177 1.00 87.12 85 PRO A O 1
ATOM 706 N N . GLU A 1 86 ? 0.444 -12.106 -24.709 1.00 89.31 86 GLU A N 1
ATOM 707 C CA . GLU A 1 86 ? -0.069 -10.737 -24.857 1.00 89.31 86 GLU A CA 1
ATOM 708 C C . GLU A 1 86 ? 0.449 -9.806 -23.745 1.00 89.31 86 GLU A C 1
ATOM 710 O O . GLU A 1 86 ? 0.643 -8.606 -23.964 1.00 89.31 86 GLU A O 1
ATOM 715 N N . VAL A 1 87 ? 0.727 -10.367 -22.562 1.00 86.75 87 VAL A N 1
ATOM 716 C CA . VAL A 1 87 ? 1.253 -9.656 -21.393 1.00 86.75 87 VAL A CA 1
ATOM 717 C C . VAL A 1 87 ? 2.763 -9.869 -21.331 1.00 86.75 87 VAL A C 1
ATOM 719 O O . VAL A 1 87 ? 3.272 -10.705 -20.589 1.00 86.75 87 VAL A O 1
ATOM 722 N N . ASN A 1 88 ? 3.479 -9.101 -22.148 1.00 88.81 88 ASN A N 1
ATOM 723 C CA . ASN A 1 88 ? 4.938 -9.107 -22.209 1.00 88.81 88 ASN A CA 1
ATOM 724 C C . ASN A 1 88 ? 5.523 -7.758 -21.759 1.00 88.81 88 ASN A C 1
ATOM 726 O O . ASN A 1 88 ? 4.801 -6.778 -21.553 1.00 88.81 88 ASN A O 1
ATOM 730 N N . THR A 1 89 ? 6.850 -7.702 -21.626 1.00 87.94 89 THR A N 1
ATOM 731 C CA . THR A 1 89 ? 7.574 -6.497 -21.194 1.00 87.94 89 THR A CA 1
ATOM 732 C C . THR A 1 89 ? 7.223 -5.278 -22.042 1.00 87.94 89 THR A C 1
ATOM 734 O O . THR A 1 89 ? 6.991 -4.207 -21.494 1.00 87.94 89 THR A O 1
ATOM 737 N N . LYS A 1 90 ?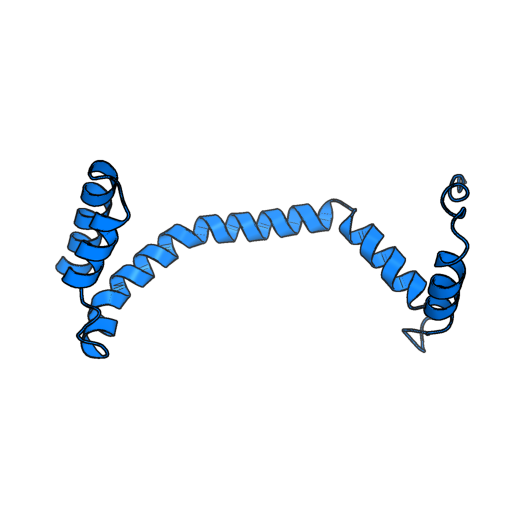 7.107 -5.431 -23.366 1.00 89.88 90 LYS A N 1
ATOM 738 C CA . LYS A 1 90 ? 6.790 -4.320 -24.269 1.00 89.88 90 LYS A CA 1
ATOM 739 C C . LYS A 1 90 ? 5.383 -3.771 -24.018 1.00 89.88 90 LYS A C 1
ATOM 741 O O . LYS A 1 90 ? 5.240 -2.565 -23.845 1.00 89.88 90 LYS A O 1
ATOM 746 N N . SER A 1 91 ? 4.374 -4.640 -23.932 1.00 91.31 91 SER A N 1
ATOM 747 C CA . SER A 1 91 ? 2.989 -4.247 -23.635 1.00 91.31 91 SER A CA 1
ATOM 748 C C . SER A 1 91 ? 2.888 -3.492 -22.304 1.00 91.31 91 SER A C 1
ATOM 750 O O . SER A 1 91 ? 2.162 -2.506 -22.189 1.00 91.31 91 SER A O 1
ATOM 752 N N . ILE A 1 92 ? 3.645 -3.936 -21.294 1.00 89.94 92 ILE A N 1
ATOM 753 C CA . ILE A 1 92 ? 3.688 -3.299 -19.973 1.00 89.94 92 ILE A CA 1
ATOM 754 C C . ILE A 1 92 ? 4.390 -1.939 -20.041 1.00 89.94 92 ILE A C 1
ATOM 756 O O . ILE A 1 92 ? 3.878 -0.977 -19.475 1.00 89.94 92 ILE A O 1
ATOM 760 N N . MET A 1 93 ? 5.512 -1.825 -20.756 1.00 91.50 93 MET A N 1
ATOM 761 C CA . MET A 1 93 ? 6.206 -0.546 -20.945 1.00 91.50 93 MET A CA 1
ATOM 762 C C . MET A 1 93 ? 5.338 0.471 -21.689 1.00 91.50 93 MET A C 1
ATOM 764 O O . MET A 1 93 ? 5.253 1.621 -21.271 1.00 91.50 93 MET A O 1
ATOM 768 N N . GLU A 1 94 ? 4.637 0.058 -22.745 1.00 93.81 94 GLU A N 1
ATOM 769 C CA . GLU A 1 94 ? 3.708 0.929 -23.475 1.00 93.81 94 GLU A CA 1
ATOM 770 C C . GLU A 1 94 ? 2.552 1.398 -22.580 1.00 93.81 94 GLU A C 1
ATOM 772 O O . GLU A 1 94 ? 2.225 2.587 -22.548 1.00 93.81 94 GLU A O 1
ATOM 777 N N . PHE A 1 95 ? 1.974 0.488 -21.788 1.00 91.81 95 PHE A N 1
ATOM 778 C CA . PHE A 1 95 ? 0.945 0.833 -20.810 1.00 91.81 95 PHE A CA 1
ATOM 779 C C . PHE A 1 95 ? 1.461 1.849 -19.782 1.00 91.81 95 PHE A C 1
ATOM 781 O O . PHE A 1 95 ? 0.841 2.894 -19.576 1.00 91.81 95 PHE A O 1
ATOM 788 N N . LEU A 1 96 ? 2.619 1.583 -19.178 1.00 91.25 96 LEU A N 1
ATOM 789 C CA . LEU A 1 96 ? 3.242 2.453 -18.185 1.00 91.25 96 LEU A CA 1
ATOM 790 C C . LEU A 1 96 ? 3.581 3.836 -18.759 1.00 91.25 96 LEU A C 1
ATOM 792 O O . LEU A 1 96 ? 3.280 4.844 -18.118 1.00 91.25 96 LEU A O 1
ATOM 796 N N . GLY A 1 97 ? 4.121 3.898 -19.977 1.00 94.31 97 GLY A N 1
ATOM 797 C CA . GLY A 1 97 ? 4.419 5.151 -20.673 1.00 94.31 97 GLY A CA 1
ATOM 798 C C . GLY A 1 97 ? 3.172 5.971 -21.011 1.00 94.31 97 GLY A C 1
ATOM 799 O O . GLY A 1 97 ? 3.233 7.195 -21.034 1.00 94.31 97 GLY A O 1
ATOM 800 N N . SER A 1 98 ? 2.020 5.322 -21.212 1.00 95.38 98 SER A N 1
ATOM 801 C CA . SER A 1 98 ? 0.745 6.019 -21.436 1.00 95.38 98 SER A CA 1
ATOM 802 C C . SER A 1 98 ? 0.102 6.567 -20.155 1.00 95.38 98 SER A C 1
ATOM 804 O O . SER A 1 98 ? -0.672 7.521 -20.211 1.00 95.38 98 SER A O 1
ATOM 806 N N . MET A 1 99 ? 0.403 5.963 -19.001 1.00 94.56 99 MET A N 1
ATOM 807 C CA . MET A 1 99 ? -0.200 6.309 -17.709 1.00 94.56 99 MET A CA 1
ATOM 808 C C . MET A 1 99 ? 0.630 7.318 -16.908 1.00 94.56 99 MET A C 1
ATOM 810 O O . MET A 1 99 ? 0.100 7.958 -15.998 1.00 94.56 99 MET A O 1
ATOM 814 N N . MET A 1 100 ? 1.924 7.453 -17.211 1.00 93.06 100 MET A N 1
ATOM 815 C CA . MET A 1 100 ? 2.865 8.259 -16.433 1.00 93.06 100 MET A CA 1
ATOM 816 C C . MET A 1 100 ? 3.441 9.442 -17.223 1.00 93.06 100 MET A C 1
ATOM 818 O O . MET A 1 100 ? 3.587 9.370 -18.441 1.00 93.06 100 MET A O 1
ATOM 822 N N . PRO A 1 101 ? 3.840 10.530 -16.536 1.00 95.69 101 PRO A N 1
ATOM 823 C CA . PRO A 1 101 ? 4.668 11.570 -17.137 1.00 95.69 101 PRO A CA 1
ATOM 824 C C . PRO A 1 101 ? 6.041 11.023 -17.577 1.00 95.69 101 PRO A C 1
ATOM 826 O O . PRO A 1 101 ? 6.566 10.129 -16.906 1.00 95.69 101 PRO A O 1
ATOM 829 N N . PRO A 1 102 ? 6.681 11.611 -18.609 1.00 92.44 102 PRO A N 1
ATOM 830 C CA . PRO A 1 102 ? 7.948 11.112 -19.157 1.00 92.44 102 PRO A CA 1
ATOM 831 C C . PRO A 1 102 ? 9.058 10.937 -18.112 1.00 92.44 102 PRO A C 1
ATOM 833 O O . PRO A 1 102 ? 9.680 9.886 -18.036 1.00 92.44 102 PRO A O 1
ATOM 836 N N . SER A 1 103 ? 9.229 11.915 -17.218 1.00 91.88 103 SER A N 1
ATOM 837 C CA . SER A 1 103 ? 10.264 11.872 -16.176 1.00 91.88 103 SER A CA 1
ATOM 838 C C . SER A 1 103 ? 10.095 10.731 -15.168 1.00 91.88 103 SER A C 1
ATOM 840 O O . SER A 1 103 ? 11.076 10.291 -14.575 1.00 91.88 103 SER A O 1
ATOM 842 N N . MET A 1 104 ? 8.865 10.264 -14.944 1.00 91.94 104 MET A N 1
ATOM 843 C CA . MET A 1 104 ? 8.588 9.122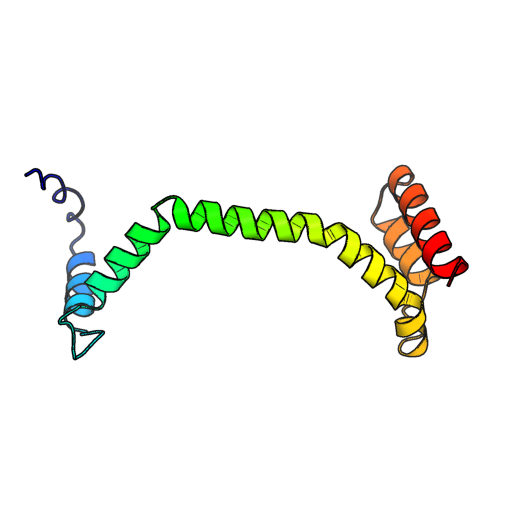 -14.070 1.00 91.94 104 MET A CA 1
ATOM 844 C C . MET A 1 104 ? 8.766 7.806 -14.830 1.00 91.94 104 MET A C 1
ATOM 846 O O . MET A 1 104 ? 9.269 6.831 -14.273 1.00 91.94 104 MET A O 1
ATOM 850 N N . PHE A 1 105 ? 8.369 7.790 -16.105 1.00 93.19 105 PHE A N 1
ATOM 851 C CA . PHE A 1 105 ? 8.521 6.631 -16.971 1.00 93.19 105 PHE A CA 1
ATOM 852 C C . PHE A 1 105 ? 9.990 6.245 -17.148 1.00 93.19 105 PHE A C 1
ATOM 854 O O . PHE A 1 105 ? 10.311 5.082 -16.939 1.00 93.19 105 PHE A O 1
ATOM 861 N N . ASP A 1 106 ? 10.883 7.202 -17.412 1.00 92.25 106 ASP A N 1
ATOM 862 C CA . ASP A 1 106 ? 12.314 6.928 -17.619 1.00 92.25 106 ASP A CA 1
ATOM 863 C C . ASP A 1 106 ? 12.958 6.209 -16.412 1.00 92.25 106 ASP A C 1
ATOM 865 O O . ASP A 1 106 ? 13.759 5.282 -16.561 1.00 92.25 106 ASP A O 1
ATOM 869 N N . VAL A 1 107 ? 12.558 6.585 -15.192 1.00 89.94 107 VAL A N 1
ATOM 870 C CA . VAL A 1 107 ? 13.048 5.973 -13.943 1.00 89.94 107 VAL A CA 1
ATOM 871 C C . VAL A 1 107 ? 12.498 4.557 -13.754 1.00 89.94 107 VAL A C 1
ATOM 873 O O . VAL A 1 107 ? 13.221 3.642 -13.357 1.00 89.94 107 VAL A O 1
ATOM 876 N N . VAL A 1 108 ? 11.209 4.356 -14.024 1.00 89.25 108 VAL A N 1
ATOM 877 C CA . VAL A 1 108 ? 10.567 3.044 -13.864 1.00 89.25 108 VAL A CA 1
ATOM 878 C C . VAL A 1 108 ? 11.028 2.071 -14.950 1.00 89.25 108 VAL A C 1
ATOM 880 O O . VAL A 1 108 ? 11.318 0.919 -14.638 1.00 89.25 108 VAL A O 1
ATOM 883 N N . ALA A 1 109 ? 11.134 2.529 -16.198 1.00 90.56 109 ALA A N 1
ATOM 884 C CA . ALA A 1 109 ? 11.550 1.722 -17.337 1.00 90.56 109 ALA A CA 1
ATOM 885 C C . ALA A 1 109 ? 12.962 1.165 -17.135 1.00 90.56 109 ALA A C 1
ATOM 887 O O . ALA A 1 109 ? 13.142 -0.047 -17.202 1.00 90.56 109 ALA A O 1
ATOM 888 N N . SER A 1 110 ? 13.923 2.022 -16.772 1.00 89.50 110 SER A N 1
ATOM 889 C CA . SER A 1 110 ? 15.295 1.590 -16.459 1.00 89.50 110 SER A CA 1
ATOM 890 C C . SER A 1 110 ? 15.338 0.559 -15.327 1.00 89.50 110 SER A C 1
ATOM 892 O O . SER A 1 110 ? 15.990 -0.470 -15.456 1.00 89.50 110 SER A O 1
ATOM 894 N N . THR A 1 111 ? 14.558 0.759 -14.260 1.00 88.19 111 THR A N 1
ATOM 895 C CA . THR A 1 111 ? 14.482 -0.207 -13.150 1.00 88.19 111 THR A CA 1
ATOM 896 C C . THR A 1 111 ? 13.906 -1.561 -13.590 1.00 88.19 111 THR A C 1
ATOM 898 O O . THR A 1 111 ? 14.395 -2.609 -13.175 1.00 88.19 111 THR A O 1
ATOM 901 N N . ILE A 1 112 ? 12.851 -1.567 -14.412 1.00 88.75 112 ILE A N 1
ATOM 902 C CA . ILE A 1 112 ? 12.246 -2.807 -14.923 1.00 88.75 112 ILE A CA 1
ATOM 903 C C . ILE A 1 112 ? 13.205 -3.518 -15.885 1.00 88.75 112 ILE A C 1
ATOM 905 O O . ILE A 1 112 ? 13.350 -4.738 -15.799 1.00 88.75 112 ILE A O 1
ATOM 909 N N . GLU A 1 113 ? 13.861 -2.778 -16.781 1.00 88.62 113 GLU A N 1
ATOM 910 C CA . GLU A 1 113 ? 14.874 -3.316 -17.693 1.00 88.62 113 GLU A CA 1
ATOM 911 C C . GLU A 1 113 ? 16.042 -3.936 -16.926 1.00 88.62 113 GLU A C 1
ATOM 913 O O . GLU A 1 113 ? 16.445 -5.045 -17.262 1.00 88.62 113 GLU A O 1
ATOM 918 N N . ASP A 1 114 ? 16.512 -3.302 -15.849 1.00 86.56 114 ASP A N 1
ATOM 919 C CA . ASP A 1 114 ? 17.564 -3.847 -14.987 1.00 86.56 114 ASP A CA 1
ATOM 920 C C . ASP A 1 114 ? 17.126 -5.135 -14.275 1.00 86.56 114 ASP A C 1
ATOM 922 O O . ASP A 1 114 ? 17.902 -6.088 -14.190 1.00 86.56 114 ASP A O 1
ATOM 926 N N . ILE A 1 115 ? 15.885 -5.187 -13.772 1.00 86.56 115 ILE A N 1
ATOM 927 C CA . ILE A 1 115 ? 15.335 -6.370 -13.092 1.00 86.56 115 ILE A CA 1
ATOM 928 C C . ILE A 1 115 ? 15.205 -7.545 -14.068 1.00 86.56 115 ILE A C 1
ATOM 930 O O . ILE A 1 115 ? 15.550 -8.672 -13.718 1.00 86.56 115 ILE A O 1
ATOM 934 N N . ILE A 1 116 ? 14.711 -7.301 -15.283 1.00 82.06 116 ILE A N 1
ATOM 935 C CA . ILE A 1 116 ? 14.487 -8.354 -16.284 1.00 82.06 116 ILE A CA 1
ATOM 936 C C . ILE A 1 116 ? 15.796 -8.746 -16.983 1.00 82.06 116 ILE A C 1
ATOM 938 O O . ILE A 1 116 ? 16.013 -9.924 -17.238 1.00 82.06 116 ILE A O 1
ATOM 942 N N . GLY A 1 117 ? 16.663 -7.781 -17.294 1.00 71.75 117 GLY A N 1
ATOM 943 C CA . GLY A 1 117 ? 17.902 -7.976 -18.049 1.00 71.75 117 GLY A CA 1
ATOM 944 C C . GLY A 1 117 ? 19.053 -8.592 -17.249 1.00 71.75 117 GLY A C 1
ATOM 945 O O . GLY A 1 117 ? 19.963 -9.154 -17.853 1.00 71.75 117 GLY A O 1
ATOM 946 N N . ASN A 1 118 ? 19.010 -8.525 -15.912 1.00 57.47 118 ASN A N 1
ATOM 947 C CA . ASN A 1 118 ? 19.935 -9.239 -15.017 1.00 57.47 118 ASN A CA 1
ATOM 948 C C . ASN A 1 118 ? 19.362 -10.554 -14.447 1.00 57.47 118 ASN A C 1
ATOM 950 O O . ASN A 1 118 ? 19.955 -11.111 -13.520 1.00 57.47 118 ASN A O 1
ATOM 954 N N . SER A 1 119 ? 18.222 -11.035 -14.957 1.00 46.91 119 SER A N 1
ATOM 955 C CA . SER A 1 119 ? 17.607 -12.311 -14.550 1.00 46.91 119 SER A CA 1
ATOM 956 C C . SER A 1 119 ? 17.886 -13.441 -15.537 1.00 46.91 119 SER A C 1
ATOM 958 O O . SER A 1 119 ? 17.886 -13.179 -16.759 1.00 46.91 119 SER A O 1
#

pLDDT: mean 81.41, std 14.1, range [41.62, 97.38]

Secondary structure (DSSP, 8-state):
-----TTSS---TTHHHHHHHHHHSBS-SSS--BHHHHHHHHHHHHHSHHHHHHHHHHHHHHHHHHHHHHHHHHHHHHHHHHH-TTS-HHHHHHHHHHHS-HHHHHHHHHHHHHHHHT-